Protein AF-A0A0D3F5M1-F1 (afdb_monomer_lite)

Sequence (59 aa):
MKKRSNMTAATDAYVSAGMKCEFIQEVVAINTREKHFCSLGKIKKHLIGTTDIDNLLDK

Structure (mmCIF, N/CA/C/O backbone):
data_AF-A0A0D3F5M1-F1
#
_entry.id   AF-A0A0D3F5M1-F1
#
loop_
_atom_site.group_PDB
_atom_site.id
_atom_site.type_symbol
_atom_site.label_atom_id
_atom_site.label_alt_id
_atom_site.label_comp_id
_atom_site.label_asym_id
_atom_site.label_entity_id
_atom_site.label_seq_id
_atom_site.pdbx_PDB_ins_code
_atom_site.Cartn_x
_atom_site.Cartn_y
_atom_site.Cartn_z
_atom_site.occupancy
_atom_site.B_iso_or_equiv
_atom_site.auth_seq_id
_atom_site.auth_comp_id
_atom_site.auth_asym_id
_atom_site.auth_atom_id
_atom_site.pdbx_PDB_model_num
ATOM 1 N N . MET A 1 1 ? -3.884 -26.691 -13.244 1.00 38.19 1 MET A N 1
ATOM 2 C CA . MET A 1 1 ? -3.364 -25.569 -14.061 1.00 38.19 1 MET A CA 1
ATOM 3 C C . MET A 1 1 ? -4.309 -24.381 -13.909 1.00 38.19 1 MET A C 1
ATOM 5 O O . MET A 1 1 ? -5.469 -24.493 -14.280 1.00 38.19 1 MET A O 1
ATOM 9 N N . LYS A 1 2 ? -3.883 -23.297 -13.248 1.00 44.56 2 LYS A N 1
ATOM 10 C CA . LYS A 1 2 ? -4.757 -22.166 -12.886 1.00 44.56 2 LYS A CA 1
ATOM 11 C C . LYS A 1 2 ? -4.833 -21.181 -14.058 1.00 44.56 2 LYS A C 1
ATOM 13 O O . LYS A 1 2 ? -3.867 -20.467 -14.302 1.00 44.56 2 LYS A O 1
ATOM 18 N N . LYS A 1 3 ? -5.961 -21.156 -14.780 1.00 48.09 3 LYS A N 1
ATOM 19 C CA . LYS A 1 3 ? -6.275 -20.102 -15.761 1.00 48.09 3 LYS A CA 1
ATOM 20 C C . LYS A 1 3 ? -6.392 -18.770 -15.013 1.00 48.09 3 LYS A C 1
ATOM 22 O O . LYS A 1 3 ? -7.186 -18.671 -14.080 1.00 48.09 3 LYS A O 1
ATOM 27 N N . ARG A 1 4 ? -5.598 -17.770 -15.395 1.00 45.97 4 ARG A N 1
ATOM 28 C CA . ARG A 1 4 ? -5.822 -16.374 -15.000 1.00 45.97 4 ARG A CA 1
ATOM 29 C C . ARG A 1 4 ? -6.530 -15.676 -16.157 1.00 45.97 4 ARG A C 1
ATOM 31 O O . ARG A 1 4 ? -6.106 -15.793 -17.299 1.00 45.97 4 ARG A O 1
ATOM 38 N N . SER A 1 5 ? -7.656 -15.059 -15.827 1.00 43.00 5 SER A N 1
ATOM 39 C CA . SER A 1 5 ? -8.518 -14.258 -16.688 1.00 43.00 5 SER A CA 1
ATOM 40 C C . SER A 1 5 ? -7.806 -12.992 -17.170 1.00 43.00 5 SER A C 1
ATOM 42 O O . SER A 1 5 ? -7.088 -12.356 -16.399 1.00 43.00 5 SER A O 1
ATOM 44 N N . ASN A 1 6 ? -8.042 -12.646 -18.434 1.00 42.16 6 ASN A N 1
ATOM 45 C CA . ASN A 1 6 ? -7.499 -11.482 -19.131 1.00 42.16 6 ASN A CA 1
ATOM 46 C C . ASN A 1 6 ? -8.005 -10.168 -18.515 1.00 42.16 6 ASN A C 1
ATOM 48 O O . ASN A 1 6 ? -9.205 -10.024 -18.285 1.00 42.16 6 ASN A O 1
ATOM 52 N N . MET A 1 7 ? -7.100 -9.207 -18.317 1.00 40.75 7 MET A N 1
ATOM 53 C CA . MET A 1 7 ? -7.425 -7.812 -18.018 1.00 40.75 7 MET A CA 1
ATOM 54 C C . MET A 1 7 ? -6.895 -6.959 -19.174 1.00 40.75 7 MET A C 1
ATOM 56 O O . MET A 1 7 ? -5.707 -6.981 -19.488 1.00 40.75 7 MET A O 1
ATOM 60 N N . THR A 1 8 ? -7.818 -6.319 -19.877 1.00 42.81 8 THR A N 1
ATOM 61 C CA . THR A 1 8 ? -7.634 -5.593 -21.135 1.00 42.81 8 THR A CA 1
ATOM 62 C C . THR A 1 8 ? -6.848 -4.292 -20.921 1.00 42.81 8 THR A C 1
ATOM 64 O O . THR A 1 8 ? -7.199 -3.504 -20.050 1.00 42.81 8 THR A O 1
ATOM 67 N N . ALA A 1 9 ? -5.811 -4.091 -21.746 1.00 43.50 9 ALA A N 1
ATOM 68 C CA . ALA A 1 9 ? -5.012 -2.871 -21.938 1.00 43.50 9 ALA A CA 1
ATOM 69 C C . ALA A 1 9 ? -4.435 -2.203 -20.671 1.00 43.50 9 ALA A C 1
ATOM 71 O O . ALA A 1 9 ? -4.723 -1.045 -20.379 1.00 43.50 9 ALA A O 1
ATOM 72 N N . ALA A 1 10 ? -3.543 -2.895 -19.958 1.00 51.72 10 ALA A N 1
ATOM 73 C CA . ALA A 1 10 ? -2.526 -2.188 -19.186 1.00 51.72 10 ALA A CA 1
ATOM 74 C C . ALA A 1 10 ? -1.459 -1.704 -20.179 1.00 51.72 10 ALA A C 1
ATOM 76 O O . ALA A 1 10 ? -0.812 -2.516 -20.833 1.00 51.72 10 ALA A O 1
ATOM 77 N N . THR A 1 11 ? -1.288 -0.393 -20.337 1.00 57.34 11 THR A N 1
ATOM 78 C CA . THR A 1 11 ? 0.026 0.144 -20.719 1.00 57.34 11 THR A CA 1
ATOM 79 C C . THR A 1 11 ? 1.046 -0.505 -19.784 1.00 57.34 11 THR A C 1
ATOM 81 O O . THR A 1 11 ? 0.836 -0.417 -18.573 1.00 57.34 11 THR A O 1
ATOM 84 N N . ASP A 1 12 ? 2.048 -1.215 -20.311 1.00 69.44 12 ASP A N 1
ATOM 85 C CA . ASP A 1 12 ? 3.023 -1.965 -19.509 1.00 69.44 12 ASP A CA 1
ATOM 86 C C . ASP A 1 12 ? 3.694 -1.019 -18.505 1.00 69.44 12 ASP A C 1
ATOM 88 O O . ASP A 1 12 ? 4.594 -0.251 -18.825 1.00 69.44 12 ASP A O 1
ATOM 92 N N . ALA A 1 13 ? 3.186 -1.000 -17.276 1.00 79.62 13 ALA A N 1
ATOM 93 C CA . ALA A 1 13 ? 3.763 -0.224 -16.197 1.00 79.62 13 ALA A CA 1
ATOM 94 C C . ALA A 1 13 ? 4.808 -1.101 -15.514 1.00 79.62 13 ALA A C 1
ATOM 96 O O . ALA A 1 13 ? 4.507 -2.211 -15.064 1.00 79.62 13 ALA A O 1
ATOM 97 N N . TYR A 1 14 ? 6.032 -0.597 -15.402 1.00 86.62 14 TYR A N 1
ATOM 98 C CA . TYR A 1 14 ? 7.061 -1.241 -14.605 1.00 86.62 14 TYR A CA 1
ATOM 99 C C . TYR A 1 14 ? 6.754 -1.024 -13.121 1.00 86.62 14 TYR A C 1
ATOM 101 O O . TYR A 1 14 ? 6.620 0.106 -12.648 1.00 86.62 14 TYR A O 1
ATOM 109 N N . VAL A 1 15 ? 6.620 -2.123 -12.379 1.00 90.50 15 VAL A N 1
ATOM 110 C CA . VAL A 1 15 ? 6.338 -2.104 -10.941 1.00 90.50 15 VAL A CA 1
ATOM 111 C C . VAL A 1 15 ? 7.537 -2.663 -10.193 1.00 90.50 15 VAL A C 1
ATOM 113 O O . VAL A 1 15 ? 7.959 -3.794 -10.426 1.00 90.50 15 VAL A O 1
ATOM 116 N N . SER A 1 16 ? 8.055 -1.886 -9.249 1.00 92.75 16 SER A N 1
ATOM 117 C CA . SER A 1 16 ? 9.191 -2.260 -8.410 1.00 92.75 16 SER A CA 1
ATOM 118 C C . SER A 1 16 ? 8.889 -2.070 -6.924 1.00 92.75 16 SER A C 1
ATOM 120 O O . SER A 1 16 ? 7.927 -1.402 -6.528 1.00 92.75 16 SER A O 1
ATOM 122 N N . ALA A 1 17 ? 9.703 -2.705 -6.078 1.00 94.62 17 ALA A N 1
ATOM 123 C CA . ALA A 1 17 ? 9.646 -2.482 -4.641 1.00 94.62 17 ALA A CA 1
ATOM 124 C C . ALA A 1 17 ? 10.065 -1.039 -4.326 1.00 94.62 17 ALA A C 1
ATOM 126 O O . ALA A 1 17 ? 11.113 -0.575 -4.767 1.00 94.62 17 ALA A O 1
ATOM 127 N N . GLY A 1 18 ? 9.234 -0.343 -3.555 1.00 91.81 18 GLY A N 1
ATOM 128 C CA . GLY A 1 18 ? 9.522 1.003 -3.084 1.00 91.81 18 GLY A CA 1
ATOM 129 C C . GLY A 1 18 ? 10.466 1.027 -1.887 1.00 91.81 18 GLY A C 1
ATOM 130 O O . GLY A 1 18 ? 10.877 -0.007 -1.356 1.00 91.81 18 GLY A O 1
ATOM 131 N N . MET A 1 19 ? 10.787 2.242 -1.443 1.00 91.19 19 MET A N 1
ATOM 132 C CA . MET A 1 19 ? 11.664 2.465 -0.298 1.00 91.19 19 MET A CA 1
ATOM 133 C C . MET A 1 19 ? 11.145 1.750 0.954 1.00 91.19 19 MET A C 1
ATOM 135 O O . MET A 1 19 ? 9.976 1.872 1.323 1.00 91.19 19 MET A O 1
ATOM 139 N N . LYS A 1 20 ? 12.042 1.049 1.652 1.00 91.38 20 LYS A N 1
ATOM 140 C CA . LYS A 1 20 ? 11.757 0.529 2.987 1.00 91.38 20 LYS A CA 1
ATOM 141 C C . LYS A 1 20 ? 11.768 1.696 3.970 1.00 91.38 20 LYS A C 1
ATOM 143 O O . LYS A 1 20 ? 12.827 2.217 4.300 1.00 91.38 20 LYS A O 1
ATOM 148 N N . CYS A 1 21 ? 10.594 2.110 4.429 1.00 87.88 21 CYS A N 1
ATOM 149 C CA . CYS A 1 21 ? 10.502 3.144 5.450 1.00 87.88 21 CYS A CA 1
ATOM 150 C C . CYS A 1 21 ? 10.732 2.544 6.844 1.00 87.88 21 CYS A C 1
ATOM 152 O O . CYS A 1 21 ? 10.060 1.586 7.225 1.00 87.88 21 CYS A O 1
ATOM 154 N N . GLU A 1 22 ? 11.687 3.097 7.592 1.00 89.62 22 GLU A N 1
ATOM 155 C CA . GLU A 1 22 ? 11.990 2.672 8.967 1.00 89.62 22 GLU A CA 1
ATOM 156 C C . GLU A 1 22 ? 11.036 3.291 9.997 1.00 89.62 22 GLU A C 1
ATOM 158 O O . GLU A 1 22 ? 10.851 2.752 11.088 1.00 89.62 22 GLU A O 1
ATOM 163 N N . PHE A 1 23 ? 10.374 4.389 9.629 1.00 91.81 23 PHE A N 1
ATOM 164 C CA . PHE A 1 23 ? 9.362 5.038 10.452 1.00 91.81 23 PHE A CA 1
ATOM 165 C C . PHE A 1 23 ? 8.002 4.350 10.314 1.00 91.81 23 PHE A C 1
ATOM 167 O O . PHE A 1 23 ? 7.609 3.893 9.237 1.00 91.81 23 PHE A O 1
ATOM 174 N N . ILE A 1 24 ? 7.252 4.311 11.418 1.00 92.12 24 ILE A N 1
ATOM 175 C CA . ILE A 1 24 ? 5.888 3.779 11.430 1.00 92.12 24 ILE A CA 1
ATOM 176 C C . ILE A 1 24 ? 4.988 4.708 10.612 1.00 92.12 24 ILE A C 1
ATOM 178 O O . ILE A 1 24 ? 4.873 5.892 10.909 1.00 92.12 24 ILE A O 1
ATOM 182 N N . GLN A 1 25 ? 4.312 4.140 9.617 1.00 95.50 25 GLN A N 1
ATOM 183 C CA . GLN A 1 25 ? 3.253 4.799 8.858 1.00 95.50 25 GLN A CA 1
ATOM 184 C C . GLN A 1 25 ? 1.920 4.125 9.187 1.00 95.50 25 GLN A C 1
ATOM 186 O O . GLN A 1 25 ? 1.822 2.898 9.121 1.00 95.50 25 GLN A O 1
ATOM 191 N N . GLU A 1 26 ? 0.901 4.907 9.538 1.00 95.75 26 GLU A N 1
ATOM 192 C CA . GLU A 1 26 ? -0.430 4.427 9.922 1.00 95.75 26 GLU A CA 1
ATOM 193 C C . GLU A 1 26 ? -1.499 5.007 8.992 1.00 95.75 26 GLU A C 1
ATOM 195 O O . GLU A 1 26 ? -1.480 6.192 8.665 1.00 95.75 26 GLU A O 1
ATOM 200 N N . VAL A 1 27 ? -2.423 4.157 8.549 1.00 96.88 27 VAL A N 1
ATOM 201 C CA . VAL A 1 27 ? -3.565 4.546 7.725 1.00 96.88 27 VAL A CA 1
ATOM 202 C C . VAL A 1 27 ? -4.757 4.771 8.638 1.00 96.88 27 VAL A C 1
ATOM 204 O O . VAL A 1 27 ? -5.112 3.897 9.428 1.00 96.88 27 VAL A O 1
ATOM 207 N N . VAL A 1 28 ? -5.404 5.924 8.499 1.00 97.31 28 VAL A N 1
ATOM 208 C CA . VAL A 1 28 ? -6.586 6.291 9.281 1.00 97.31 28 VAL A CA 1
ATOM 209 C C . VAL A 1 28 ? -7.694 6.710 8.324 1.00 97.31 28 VAL A C 1
ATOM 211 O O . VAL A 1 28 ? -7.484 7.549 7.450 1.00 97.31 28 VAL A O 1
ATOM 214 N N . ALA A 1 29 ? -8.881 6.130 8.486 1.00 97.69 29 ALA A N 1
ATOM 215 C CA . ALA A 1 29 ? -10.086 6.625 7.835 1.00 97.69 29 ALA A CA 1
ATOM 216 C C . ALA A 1 29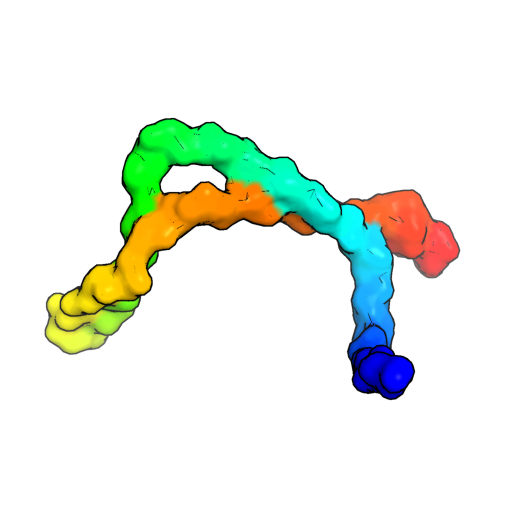 ? -10.621 7.819 8.630 1.00 97.69 29 ALA A C 1
ATOM 218 O O . ALA A 1 29 ? -10.813 7.707 9.841 1.00 97.69 29 ALA A O 1
ATOM 219 N N . ILE A 1 30 ? -10.877 8.942 7.958 1.00 97.38 30 ILE A N 1
ATOM 220 C CA . ILE A 1 30 ? -11.399 10.165 8.580 1.00 97.38 30 ILE A CA 1
ATOM 221 C C . ILE A 1 30 ? -12.708 10.545 7.888 1.00 97.38 30 ILE A C 1
ATOM 223 O O . ILE A 1 30 ? -12.722 10.875 6.703 1.00 97.38 30 ILE A O 1
ATOM 227 N N . ASN A 1 31 ? -13.807 10.534 8.640 1.00 96.88 31 ASN A N 1
ATOM 228 C CA . ASN A 1 31 ? -15.064 11.137 8.217 1.00 96.88 31 ASN A CA 1
ATOM 229 C C . ASN A 1 31 ? -15.054 12.610 8.637 1.00 96.88 31 ASN A C 1
ATOM 231 O O . ASN A 1 31 ? -15.248 12.940 9.806 1.00 96.88 31 ASN A O 1
ATOM 235 N N . THR A 1 32 ? -14.844 13.509 7.679 1.00 96.81 32 THR A N 1
ATOM 236 C CA . THR A 1 32 ? -14.741 14.951 7.948 1.00 96.81 32 THR A CA 1
ATOM 237 C C . THR A 1 32 ? -16.080 15.606 8.288 1.00 96.81 32 THR A C 1
ATOM 239 O O . THR A 1 32 ? -16.089 16.646 8.944 1.00 96.81 32 THR A O 1
ATOM 242 N N . ARG A 1 33 ? -17.211 15.000 7.896 1.00 97.25 33 ARG A N 1
ATOM 243 C CA . ARG A 1 33 ? -18.560 15.505 8.202 1.00 97.25 33 ARG A CA 1
ATOM 244 C C . ARG A 1 33 ? -18.930 15.243 9.659 1.00 97.25 33 ARG A C 1
ATOM 246 O O . ARG A 1 33 ? -19.357 16.157 10.354 1.00 97.25 33 ARG A O 1
ATOM 253 N N . GLU A 1 34 ? -18.761 14.003 10.105 1.00 97.06 34 GLU A N 1
ATOM 254 C CA . GLU A 1 34 ? -19.125 13.567 11.464 1.00 97.06 34 GLU A CA 1
ATOM 255 C C . GLU A 1 34 ? -17.965 13.691 12.461 1.00 97.06 34 GLU A C 1
ATOM 257 O O . GLU A 1 34 ? -18.151 13.486 13.654 1.00 97.06 34 GLU A O 1
ATOM 262 N N . LYS A 1 35 ? -16.765 14.053 11.985 1.00 94.38 35 LYS A N 1
ATOM 263 C CA . LYS A 1 35 ? -15.526 14.177 12.776 1.00 94.38 35 LYS A CA 1
ATOM 264 C C . LYS A 1 35 ? -15.103 12.881 13.478 1.00 94.38 35 LYS A C 1
ATOM 266 O O . LYS A 1 35 ? -14.384 12.913 14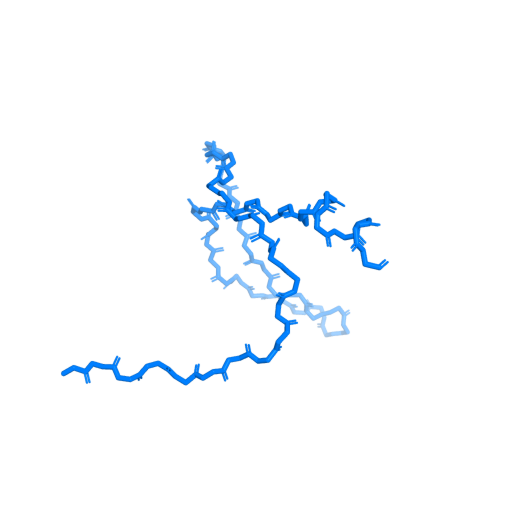.473 1.00 94.38 35 LYS A O 1
ATOM 271 N N . HIS A 1 36 ? -15.517 11.739 12.943 1.00 97.19 36 HIS A N 1
ATOM 272 C CA . HIS A 1 36 ? -15.084 10.426 13.403 1.00 97.19 36 HIS A CA 1
ATOM 273 C C . HIS A 1 36 ? -13.832 9.973 12.659 1.00 97.19 36 HIS A C 1
ATOM 275 O O . HIS A 1 36 ? -13.645 10.281 11.479 1.00 97.19 36 HIS A O 1
ATOM 281 N N . PHE A 1 37 ? -12.994 9.195 13.338 1.00 96.56 37 PHE A N 1
ATOM 282 C CA . PHE A 1 37 ? -11.839 8.557 12.723 1.00 96.56 37 PHE A CA 1
ATOM 283 C C . PHE A 1 37 ? -11.644 7.132 13.244 1.00 96.56 37 PHE A C 1
ATOM 285 O O . PHE A 1 37 ? -12.072 6.794 14.346 1.00 96.56 37 PHE A O 1
ATOM 292 N N . CYS A 1 38 ? -11.001 6.292 12.436 1.00 97.50 38 CYS A N 1
ATOM 293 C CA . CYS A 1 38 ? -10.692 4.907 12.777 1.00 97.50 38 CYS A CA 1
ATOM 294 C C . CYS A 1 38 ? -9.334 4.510 12.186 1.00 97.50 38 CYS A C 1
ATOM 296 O O . CYS A 1 38 ? -9.082 4.748 11.003 1.00 97.50 38 CYS A O 1
ATOM 298 N N . SER A 1 39 ? -8.464 3.904 13.000 1.00 97.25 39 SER A N 1
ATOM 299 C CA . SER A 1 39 ? -7.206 3.338 12.507 1.00 97.25 39 SER A CA 1
ATOM 300 C C . SER A 1 39 ? -7.476 2.078 11.684 1.00 97.25 39 SER A C 1
ATOM 302 O O . SER A 1 39 ? -8.172 1.167 12.130 1.00 97.25 39 SER A O 1
ATOM 304 N N . LEU A 1 40 ? -6.905 2.029 10.482 1.00 97.38 40 LEU A N 1
ATOM 305 C CA . LEU A 1 40 ? -6.954 0.883 9.572 1.00 97.38 40 LEU A CA 1
ATOM 306 C C . LEU A 1 40 ? -5.685 0.019 9.655 1.00 97.38 40 LEU A C 1
ATOM 308 O O . LEU A 1 40 ? -5.656 -1.092 9.127 1.00 97.38 40 LEU A O 1
ATOM 312 N N . GLY A 1 41 ? -4.638 0.512 10.325 1.00 96.19 41 GLY A N 1
ATOM 313 C CA . GLY A 1 41 ? -3.399 -0.219 10.575 1.00 96.19 41 GLY A CA 1
ATOM 314 C C . GLY A 1 41 ? -2.163 0.358 9.884 1.00 96.19 41 GLY A C 1
ATOM 315 O O . GLY A 1 41 ? -2.169 1.450 9.322 1.00 96.19 41 GLY A O 1
ATOM 316 N N . LYS A 1 42 ? -1.054 -0.384 9.970 1.00 95.75 42 LYS A N 1
ATOM 317 C CA . LYS A 1 42 ? 0.284 0.088 9.577 1.00 95.75 42 LYS A CA 1
ATOM 318 C C . LYS A 1 42 ? 0.636 -0.254 8.129 1.00 95.75 42 LYS A C 1
ATOM 320 O O . LYS A 1 42 ? 0.452 -1.397 7.703 1.00 95.75 42 LYS A O 1
ATOM 325 N N . ILE A 1 43 ? 1.262 0.684 7.420 1.00 94.81 43 ILE A N 1
ATOM 326 C CA . ILE A 1 43 ? 1.888 0.438 6.114 1.00 94.81 43 ILE A CA 1
ATOM 327 C C . ILE A 1 43 ? 3.241 -0.241 6.340 1.00 94.81 43 ILE A C 1
ATOM 329 O O . ILE A 1 43 ? 4.088 0.266 7.072 1.00 94.81 43 ILE A O 1
ATOM 333 N N . LYS A 1 44 ? 3.445 -1.405 5.713 1.00 90.94 44 LYS A N 1
ATOM 334 C CA . LYS A 1 44 ? 4.680 -2.205 5.851 1.00 90.94 44 LYS A CA 1
ATOM 335 C C . LYS A 1 44 ? 5.520 -2.287 4.580 1.00 90.94 44 LYS A C 1
ATOM 337 O O . LYS A 1 44 ? 6.669 -2.716 4.644 1.00 90.94 44 LYS A O 1
ATOM 342 N N . LYS A 1 45 ? 4.931 -1.983 3.424 1.00 92.25 45 LYS A N 1
ATOM 343 C CA . LYS A 1 45 ? 5.566 -2.119 2.113 1.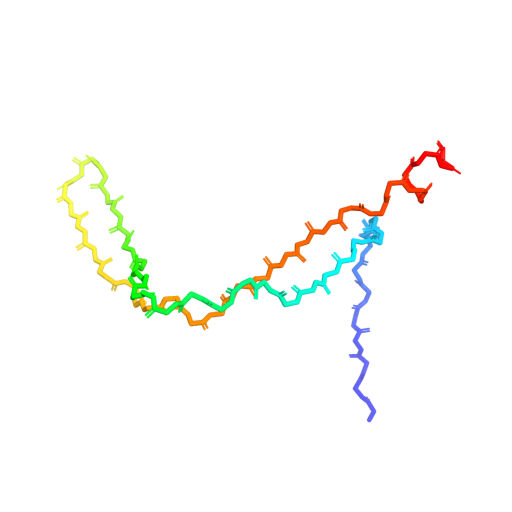00 92.25 45 LYS A CA 1
ATOM 344 C C . LYS A 1 45 ? 5.089 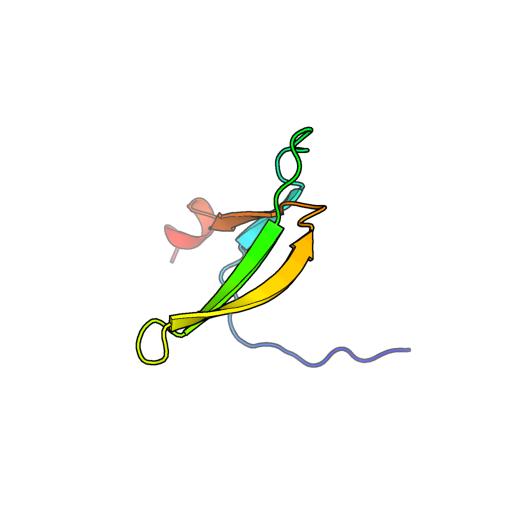-1.003 1.204 1.00 92.25 45 LYS A C 1
ATOM 346 O O . LYS A 1 45 ? 3.914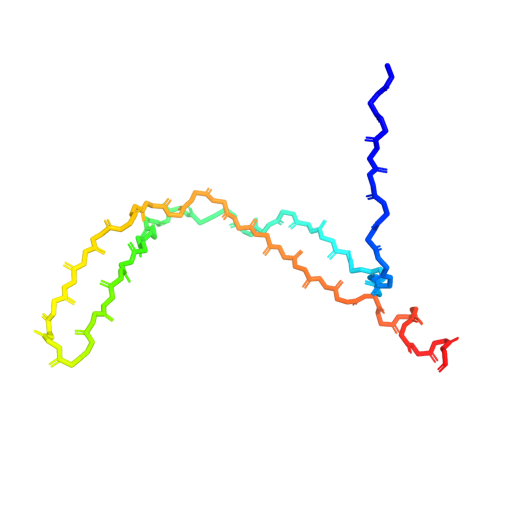 -0.644 1.239 1.00 92.25 45 LYS A O 1
ATOM 351 N N . HIS A 1 46 ? 5.996 -0.542 0.359 1.00 94.12 46 HIS A N 1
ATOM 352 C CA . HIS A 1 46 ? 5.749 0.467 -0.656 1.00 94.12 46 HIS A CA 1
ATOM 353 C C . HIS A 1 46 ? 6.028 -0.148 -2.022 1.00 94.12 46 HIS A C 1
ATOM 355 O O . HIS A 1 46 ? 6.885 -1.023 -2.156 1.00 94.12 46 HIS A O 1
ATOM 361 N N . LEU A 1 47 ? 5.281 0.289 -3.025 1.00 93.62 47 LEU A N 1
ATOM 362 C CA . LEU A 1 47 ? 5.460 -0.099 -4.419 1.00 93.62 47 LEU A CA 1
ATOM 363 C C . LEU A 1 47 ? 5.646 1.179 -5.227 1.00 93.62 47 LEU A C 1
ATOM 365 O O . LEU A 1 47 ? 4.998 2.185 -4.940 1.00 93.62 47 LEU A O 1
ATOM 369 N N . ILE A 1 48 ? 6.527 1.127 -6.217 1.00 93.62 48 ILE A N 1
ATOM 370 C CA . ILE A 1 48 ? 6.720 2.202 -7.184 1.00 93.62 48 ILE A CA 1
ATOM 371 C C . ILE A 1 48 ? 6.234 1.668 -8.523 1.00 93.62 48 ILE A C 1
ATOM 373 O O . ILE A 1 48 ? 6.741 0.658 -9.009 1.00 93.62 48 ILE A O 1
ATOM 377 N N . GLY A 1 49 ? 5.228 2.331 -9.086 1.00 91.12 49 GLY A N 1
ATOM 378 C CA . GLY A 1 49 ? 4.794 2.116 -10.459 1.00 91.12 49 GLY A CA 1
ATOM 379 C C . GLY A 1 49 ? 5.324 3.244 -11.331 1.00 91.12 49 GLY A C 1
ATOM 380 O O . GLY A 1 49 ? 5.085 4.412 -11.029 1.00 91.12 49 GLY A O 1
ATOM 381 N N . THR A 1 50 ? 6.029 2.897 -12.398 1.00 89.62 50 THR A N 1
ATOM 382 C CA . THR A 1 50 ? 6.455 3.827 -13.445 1.00 89.62 50 THR A CA 1
ATOM 383 C C . THR A 1 50 ? 5.833 3.390 -14.756 1.00 89.62 50 THR A C 1
ATOM 385 O O . THR A 1 50 ? 5.957 2.228 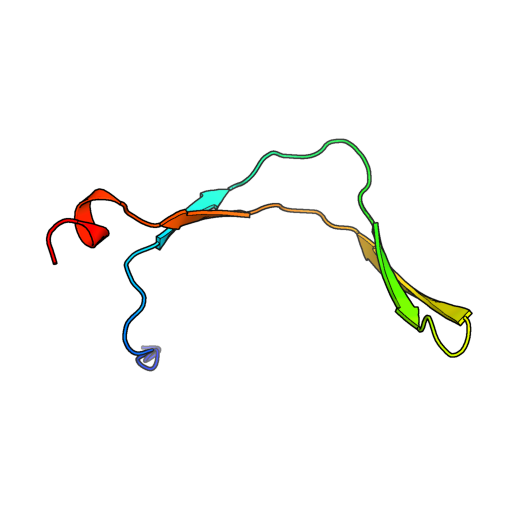-15.143 1.00 89.62 50 THR A O 1
ATOM 388 N N . THR A 1 51 ? 5.165 4.310 -15.443 1.00 87.19 51 THR A N 1
ATOM 389 C CA . THR A 1 51 ? 4.749 4.067 -16.824 1.00 87.19 51 THR A CA 1
ATOM 390 C C . THR A 1 51 ? 5.995 3.911 -17.682 1.00 87.19 51 THR A C 1
ATOM 392 O O . THR A 1 51 ? 6.932 4.697 -17.546 1.00 87.19 51 THR A O 1
ATOM 395 N N . ASP A 1 52 ? 6.006 2.905 -18.546 1.00 84.38 52 ASP A N 1
ATOM 396 C CA . ASP A 1 52 ? 7.026 2.776 -19.575 1.00 84.38 52 ASP A CA 1
ATOM 397 C C . ASP A 1 52 ? 6.823 3.882 -20.623 1.00 84.38 52 ASP A C 1
ATOM 399 O O . ASP A 1 52 ? 5.846 3.877 -21.376 1.00 84.38 52 ASP A O 1
ATOM 403 N N . ILE A 1 53 ? 7.695 4.891 -20.577 1.00 82.00 53 ILE A N 1
ATOM 404 C CA . ILE A 1 53 ? 7.610 6.081 -21.429 1.00 82.00 53 ILE A CA 1
ATOM 405 C C . ILE A 1 53 ? 7.976 5.727 -22.872 1.00 82.00 53 ILE A C 1
ATOM 407 O O . ILE A 1 53 ? 7.348 6.256 -23.786 1.00 82.00 53 ILE A O 1
ATOM 411 N N . ASP A 1 54 ? 8.924 4.812 -23.080 1.00 81.12 54 ASP A N 1
ATOM 412 C CA . ASP A 1 54 ? 9.362 4.403 -24.418 1.00 81.12 54 ASP A CA 1
ATOM 413 C C . ASP A 1 54 ? 8.187 3.732 -25.150 1.00 81.12 54 ASP A C 1
ATOM 415 O O . ASP A 1 54 ? 7.774 4.163 -26.227 1.00 81.12 54 ASP A O 1
ATOM 419 N N . ASN A 1 55 ? 7.504 2.801 -24.474 1.00 73.94 55 ASN A N 1
ATOM 420 C CA . ASN A 1 55 ? 6.274 2.176 -24.980 1.00 73.94 55 ASN A CA 1
ATOM 421 C C . ASN A 1 55 ? 5.073 3.133 -25.123 1.00 73.94 55 ASN A C 1
ATOM 423 O O . ASN A 1 55 ? 4.094 2.797 -25.803 1.00 73.94 55 ASN A O 1
ATOM 427 N N . LEU A 1 56 ? 5.080 4.276 -24.430 1.00 78.19 56 LEU A N 1
ATOM 428 C CA . LEU A 1 56 ? 4.027 5.290 -24.527 1.00 78.19 56 LEU A CA 1
ATOM 429 C C . LEU A 1 56 ? 4.224 6.204 -25.743 1.00 78.19 56 LEU A C 1
ATOM 431 O O . LEU A 1 56 ? 3.229 6.643 -26.314 1.00 78.19 56 LEU A O 1
ATOM 435 N N . LEU A 1 57 ? 5.472 6.503 -26.107 1.00 81.50 57 LEU A N 1
ATOM 436 C CA . LEU A 1 57 ? 5.818 7.407 -27.208 1.00 81.50 57 LEU A CA 1
ATOM 437 C C . LEU A 1 57 ? 5.883 6.704 -28.572 1.00 81.50 57 LEU A C 1
ATOM 439 O O . LEU A 1 57 ? 5.675 7.360 -29.588 1.00 81.50 57 LEU A O 1
ATOM 443 N N . ASP A 1 58 ? 6.100 5.387 -28.599 1.00 74.88 58 ASP A N 1
ATOM 444 C CA . ASP A 1 58 ? 6.111 4.566 -29.822 1.00 74.88 58 ASP A CA 1
ATOM 445 C C . ASP A 1 58 ? 4.696 4.167 -30.320 1.00 74.88 58 ASP A C 1
ATOM 447 O O . ASP A 1 58 ? 4.540 3.224 -31.104 1.00 74.88 58 ASP A O 1
ATOM 451 N N . LYS A 1 59 ? 3.646 4.867 -29.867 1.00 56.44 59 LYS A N 1
ATOM 452 C CA . LYS A 1 59 ? 2.236 4.648 -30.237 1.00 56.44 59 LYS A CA 1
ATOM 453 C C . LYS A 1 59 ? 1.589 5.858 -30.893 1.00 56.44 59 LYS A C 1
ATOM 455 O O . LYS A 1 59 ? 1.836 6.993 -30.434 1.00 56.44 59 LYS A O 1
#

InterPro domains:
  IPR007811 DNA-directed RNA polymerase III subunit RPC4 [PF05132] (15-52)
  IPR007811 DNA-directed RNA polymerase III subunit RPC4 [PTHR13408] (15-58)

Organism: NCBI:txid65489

Foldseek 3Di:
DDDDDDDPDDQPKDKDWDDQDPDWDWDKDADPVVRDIDTPGTDGTDMDTHRPVVSVVVD

Secondary structure (DSSP, 8-state):
--PPPP------EEEEE-----S-EEEEEEETTTTEEEEEEEE---EEEEE-HHHHH--

pLDDT: mean 81.83, std 19.24, range [38.19, 97.69]

Radius of gyration: 18.22 Å; chains: 1; bounding box: 31×41×44 Å